Protein AF-A0A2P4Y2E0-F1 (afdb_monomer_lite)

Radius of gyration: 13.83 Å; chains: 1; bounding box: 38×20×30 Å

Organism: NCBI:txid4796

InterPro domains:
  IPR005301 MOB kinase activator family [PF03637] (1-64)
  IPR036703 MOB kinase activator superfamily [G3DSA:1.20.140.30] (1-69)
  IPR036703 MOB kinase activator superfamily [SSF101152] (1-68)

pLDDT: mean 87.26, std 11.62, range [50.88, 96.75]

Secondary structure (DSSP, 8-state):
---SS---GGGHHHHHHHHHHHHHHHHHHHHH-HHHHHHHHHHH-HHHHHHHHHHHTT-S-GGG--STT--

Structure (mmCIF, N/CA/C/O backbone):
data_AF-A0A2P4Y2E0-F1
#
_entry.id   AF-A0A2P4Y2E0-F1
#
loop_
_atom_site.group_PDB
_atom_site.id
_atom_site.type_symbol
_atom_site.label_atom_id
_atom_site.label_alt_id
_atom_site.label_comp_id
_atom_site.label_asym_id
_atom_site.label_entity_id
_atom_site.label_seq_id
_atom_site.pdbx_PDB_ins_code
_atom_site.Cartn_x
_atom_site.Cartn_y
_atom_site.Cartn_z
_atom_site.occupancy
_atom_site.B_iso_or_equiv
_atom_site.auth_seq_id
_atom_site.auth_comp_id
_atom_site.auth_asym_id
_atom_site.auth_atom_id
_atom_site.pdbx_PDB_model_num
ATOM 1 N N . PHE A 1 1 ? 20.626 -8.784 -0.771 1.00 57.72 1 PHE A N 1
ATOM 2 C CA . PHE A 1 1 ? 21.618 -7.956 -1.483 1.00 57.72 1 PHE A CA 1
ATOM 3 C C . PHE A 1 1 ? 23.006 -8.536 -1.215 1.00 57.72 1 PHE A C 1
ATOM 5 O O . PHE A 1 1 ? 23.347 -8.654 -0.046 1.00 57.72 1 PHE A O 1
ATOM 12 N N . PRO A 1 2 ? 23.742 -8.996 -2.245 1.00 53.84 2 PRO A N 1
ATOM 13 C CA . PRO A 1 2 ? 24.962 -9.805 -2.083 1.00 53.84 2 PRO A CA 1
ATOM 14 C C . PRO A 1 2 ? 26.232 -8.999 -1.753 1.00 53.84 2 PRO A C 1
ATOM 16 O O . PRO A 1 2 ? 27.208 -9.566 -1.279 1.00 53.84 2 PRO A O 1
ATOM 19 N N . SER A 1 3 ? 26.217 -7.681 -1.957 1.00 65.00 3 SER A N 1
ATOM 20 C CA . SER A 1 3 ? 27.304 -6.766 -1.602 1.00 65.00 3 SER A CA 1
ATOM 21 C C . SER A 1 3 ? 26.819 -5.791 -0.525 1.00 65.00 3 SER A C 1
ATOM 23 O O . SER A 1 3 ? 25.700 -5.282 -0.606 1.00 65.00 3 SER A O 1
ATOM 25 N N . ARG A 1 4 ? 27.656 -5.537 0.491 1.00 64.56 4 ARG A N 1
ATOM 26 C CA . ARG A 1 4 ? 27.423 -4.506 1.525 1.00 64.56 4 ARG A CA 1
ATOM 27 C C . ARG A 1 4 ? 27.792 -3.094 1.055 1.00 64.56 4 ARG A C 1
ATOM 29 O O . ARG A 1 4 ? 27.531 -2.138 1.772 1.00 64.56 4 ARG A O 1
ATOM 36 N N . VAL A 1 5 ? 28.417 -2.978 -0.117 1.00 68.44 5 VAL A N 1
ATOM 37 C CA . VAL A 1 5 ? 29.073 -1.752 -0.604 1.00 68.44 5 VAL A CA 1
ATOM 38 C C . VAL A 1 5 ? 28.494 -1.253 -1.929 1.00 68.44 5 VAL A C 1
ATOM 40 O O . VAL A 1 5 ? 28.689 -0.099 -2.288 1.00 68.44 5 VAL A O 1
ATOM 43 N N . SER A 1 6 ? 27.772 -2.097 -2.665 1.00 63.03 6 SER A N 1
ATOM 44 C CA . SER A 1 6 ? 27.232 -1.767 -3.983 1.00 63.03 6 SER A CA 1
ATOM 45 C C . SER A 1 6 ? 25.935 -2.521 -4.264 1.00 63.03 6 SER A C 1
ATOM 47 O O . SER A 1 6 ? 25.815 -3.726 -4.041 1.00 63.03 6 SER A O 1
ATOM 49 N N . ILE A 1 7 ? 24.947 -1.794 -4.777 1.00 72.31 7 ILE A N 1
ATOM 50 C CA . ILE A 1 7 ? 23.667 -2.343 -5.220 1.00 72.31 7 ILE A CA 1
ATOM 51 C C . ILE A 1 7 ? 23.658 -2.245 -6.742 1.00 72.31 7 ILE A C 1
ATOM 53 O O . ILE A 1 7 ? 23.837 -1.160 -7.291 1.00 72.31 7 ILE A O 1
ATOM 57 N N . SER A 1 8 ? 23.491 -3.376 -7.431 1.00 72.62 8 SER A N 1
ATOM 58 C CA . SER A 1 8 ? 23.378 -3.369 -8.890 1.00 72.62 8 SER A CA 1
ATOM 59 C C . SER A 1 8 ? 22.081 -2.679 -9.317 1.00 72.62 8 SER A C 1
ATOM 61 O O . SER A 1 8 ? 21.060 -2.777 -8.635 1.00 72.62 8 SER A O 1
ATOM 63 N N . SER A 1 9 ? 22.096 -2.003 -10.465 1.00 69.12 9 SER A N 1
ATOM 64 C CA . SER A 1 9 ? 20.926 -1.306 -11.020 1.00 69.12 9 SER A CA 1
ATOM 65 C C . SER A 1 9 ? 19.703 -2.221 -11.159 1.00 69.12 9 SER A C 1
ATOM 67 O O . SER A 1 9 ? 18.596 -1.815 -10.816 1.00 69.12 9 SER A O 1
ATOM 69 N N . ASN A 1 10 ? 19.896 -3.489 -11.536 1.00 71.94 10 ASN A N 1
ATOM 70 C CA . ASN A 1 10 ? 18.823 -4.493 -11.607 1.00 71.94 10 ASN A CA 1
ATOM 71 C C . ASN A 1 10 ? 18.200 -4.818 -10.240 1.00 71.94 10 ASN A C 1
ATOM 73 O O . ASN A 1 10 ? 17.037 -5.210 -10.162 1.00 71.94 10 ASN A O 1
ATOM 77 N N . ALA A 1 11 ? 18.938 -4.635 -9.143 1.00 74.00 11 ALA A N 1
ATOM 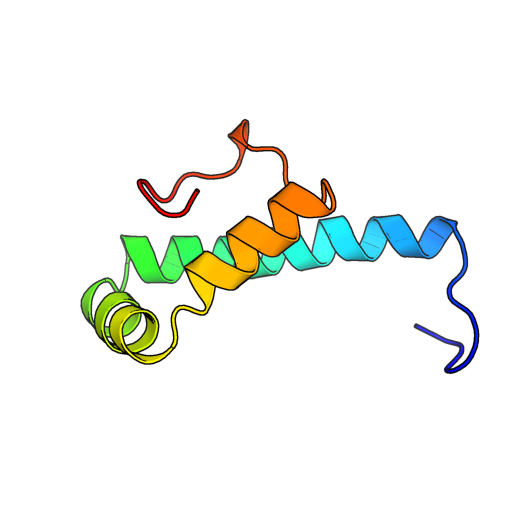78 C CA . ALA A 1 11 ? 18.422 -4.921 -7.813 1.00 74.00 11 ALA A CA 1
ATOM 79 C C . ALA A 1 11 ? 17.401 -3.876 -7.324 1.00 74.00 11 ALA A C 1
ATOM 81 O O . ALA A 1 11 ? 16.673 -4.133 -6.364 1.00 74.00 11 ALA A O 1
ATOM 82 N N . THR A 1 12 ? 17.291 -2.727 -8.003 1.00 76.75 12 THR A N 1
ATOM 83 C CA . THR A 1 12 ? 16.306 -1.685 -7.671 1.00 76.75 12 THR A CA 1
ATOM 84 C C . THR A 1 12 ? 14.860 -2.159 -7.837 1.00 76.75 12 THR A C 1
ATOM 86 O O . THR A 1 12 ? 13.982 -1.755 -7.074 1.00 76.75 12 THR A O 1
ATOM 89 N N . GLN A 1 13 ? 14.608 -3.100 -8.752 1.00 79.06 13 GLN A N 1
ATOM 90 C CA . GLN A 1 13 ? 13.287 -3.708 -8.941 1.00 79.06 13 GLN A CA 1
ATOM 91 C C . GLN A 1 13 ? 12.815 -4.488 -7.703 1.00 79.06 13 GLN A C 1
ATOM 93 O O . GLN A 1 13 ? 11.612 -4.553 -7.426 1.00 79.06 13 GLN A O 1
ATOM 98 N N . TYR A 1 14 ? 13.745 -5.040 -6.910 1.00 85.50 14 TYR A N 1
ATOM 99 C CA . TYR A 1 14 ? 13.396 -5.723 -5.665 1.00 85.50 14 TYR A CA 1
ATOM 100 C C . TYR A 1 14 ? 12.826 -4.760 -4.627 1.00 85.50 14 TYR A C 1
ATOM 102 O O . TYR A 1 14 ? 11.942 -5.170 -3.879 1.00 85.50 14 TYR A O 1
ATOM 110 N N . PHE A 1 15 ? 13.244 -3.489 -4.610 1.00 88.69 15 PHE A N 1
ATOM 111 C CA . PHE A 1 15 ? 12.675 -2.505 -3.687 1.00 88.69 15 PHE A CA 1
ATOM 112 C C . PHE A 1 15 ? 11.190 -2.304 -3.937 1.00 88.69 15 PHE A C 1
ATOM 114 O O . PHE A 1 15 ? 10.410 -2.383 -2.998 1.00 88.69 15 PHE A O 1
ATOM 121 N N . GLN A 1 16 ? 10.771 -2.159 -5.194 1.00 91.50 16 GLN A N 1
ATOM 122 C CA . GLN A 1 16 ? 9.348 -2.022 -5.493 1.00 91.50 16 GLN A CA 1
ATOM 123 C C . GLN A 1 16 ? 8.558 -3.281 -5.100 1.00 91.50 16 GLN A C 1
ATOM 125 O O . GLN A 1 16 ? 7.461 -3.193 -4.553 1.00 91.50 16 GLN A O 1
ATOM 130 N N . SER A 1 17 ? 9.118 -4.471 -5.355 1.00 91.56 17 SER A N 1
ATOM 131 C CA . SER A 1 17 ? 8.490 -5.743 -4.973 1.00 91.56 17 SER A CA 1
ATOM 132 C C . SER A 1 17 ? 8.311 -5.859 -3.456 1.00 91.56 17 SER A C 1
ATOM 134 O O . SER A 1 17 ? 7.225 -6.198 -2.983 1.00 91.56 17 SER A O 1
ATOM 136 N N . VAL A 1 18 ? 9.354 -5.526 -2.692 1.00 93.44 18 VAL A N 1
ATOM 137 C CA . VAL A 1 18 ? 9.332 -5.534 -1.225 1.00 93.44 18 VAL A CA 1
ATOM 138 C C . VAL A 1 18 ? 8.367 -4.477 -0.696 1.00 93.44 18 VAL A C 1
ATOM 140 O O . VAL A 1 18 ? 7.505 -4.815 0.111 1.00 93.44 18 VAL A O 1
ATOM 143 N N . SER A 1 19 ? 8.431 -3.241 -1.195 1.00 94.62 19 SER A N 1
ATOM 144 C CA . SER A 1 19 ? 7.540 -2.163 -0.766 1.00 94.62 19 SER A CA 1
ATOM 145 C C . SER A 1 19 ? 6.070 -2.518 -0.984 1.00 94.62 19 SER A C 1
ATOM 147 O O . SER A 1 19 ? 5.266 -2.370 -0.068 1.00 94.62 19 SER A O 1
ATOM 149 N N . ARG A 1 20 ? 5.707 -3.085 -2.143 1.00 94.44 20 ARG A N 1
ATOM 150 C CA . ARG A 1 20 ? 4.333 -3.558 -2.391 1.00 94.44 20 ARG A CA 1
ATOM 151 C C . ARG A 1 20 ? 3.902 -4.650 -1.410 1.00 94.44 20 ARG A C 1
ATOM 153 O O . ARG A 1 20 ? 2.758 -4.651 -0.967 1.00 94.44 20 ARG A O 1
ATOM 160 N N . ARG A 1 21 ? 4.793 -5.584 -1.055 1.00 95.38 21 ARG A N 1
ATOM 161 C CA . ARG A 1 21 ? 4.491 -6.636 -0.066 1.00 95.38 21 ARG A CA 1
ATOM 162 C C . ARG A 1 21 ? 4.288 -6.058 1.332 1.00 95.38 21 ARG A C 1
ATOM 164 O O . ARG A 1 21 ? 3.331 -6.451 1.986 1.00 95.38 21 ARG A O 1
ATOM 171 N N . LEU A 1 22 ? 5.127 -5.111 1.751 1.00 95.44 22 LEU A N 1
ATOM 172 C CA . LEU A 1 22 ? 4.967 -4.404 3.024 1.00 95.44 22 LEU A CA 1
ATOM 173 C C . LEU A 1 22 ? 3.644 -3.629 3.066 1.00 95.44 22 LEU A C 1
ATOM 175 O O . LEU A 1 22 ? 2.897 -3.749 4.031 1.00 95.44 22 LEU A O 1
ATOM 179 N N . TYR A 1 23 ? 3.291 -2.928 1.984 1.00 95.62 23 TYR A N 1
ATOM 180 C CA . TYR A 1 23 ? 2.020 -2.205 1.906 1.00 95.62 23 TYR A CA 1
ATOM 181 C C . TYR A 1 23 ? 0.791 -3.110 2.038 1.00 95.62 23 TYR A C 1
ATOM 183 O O . TYR A 1 23 ? -0.194 -2.737 2.673 1.00 95.62 23 TYR A O 1
ATOM 191 N N . ARG A 1 24 ? 0.851 -4.333 1.500 1.00 95.50 24 ARG A N 1
ATOM 192 C CA . ARG A 1 24 ? -0.228 -5.316 1.673 1.00 95.50 24 ARG A CA 1
ATOM 193 C C . ARG A 1 24 ? -0.418 -5.735 3.128 1.00 95.50 24 ARG A C 1
ATOM 195 O O . ARG A 1 24 ? -1.553 -5.999 3.506 1.00 95.50 24 ARG A O 1
ATOM 202 N N . ILE A 1 25 ? 0.650 -5.782 3.928 1.00 95.00 25 ILE A N 1
ATOM 203 C CA . ILE A 1 25 ? 0.549 -6.069 5.367 1.00 95.00 25 ILE A CA 1
ATOM 204 C C . ILE A 1 25 ? -0.203 -4.928 6.053 1.00 95.00 25 ILE A C 1
ATOM 206 O O . ILE A 1 25 ? -1.181 -5.202 6.737 1.00 95.00 25 ILE A O 1
ATOM 210 N N . PHE A 1 26 ? 0.178 -3.672 5.789 1.00 94.69 26 PHE A N 1
ATOM 211 C CA . PHE A 1 26 ? -0.545 -2.505 6.309 1.00 94.69 26 PHE A CA 1
ATOM 212 C C . PHE A 1 26 ? -2.014 -2.486 5.881 1.00 94.69 26 PHE A C 1
ATOM 214 O O . PHE A 1 26 ? -2.892 -2.229 6.692 1.00 94.69 26 PHE A O 1
ATOM 221 N N . SER A 1 27 ? -2.296 -2.797 4.615 1.00 94.81 27 SER A N 1
ATOM 222 C CA . SER A 1 27 ? -3.674 -2.829 4.113 1.00 94.81 27 SER A CA 1
ATOM 223 C C . SER A 1 27 ? -4.487 -3.926 4.794 1.00 94.81 27 SER A C 1
ATOM 225 O O . SER A 1 27 ? -5.625 -3.708 5.191 1.00 94.81 27 SER A O 1
ATOM 227 N N . HIS A 1 28 ? -3.898 -5.109 4.965 1.00 96.00 28 HIS A N 1
AT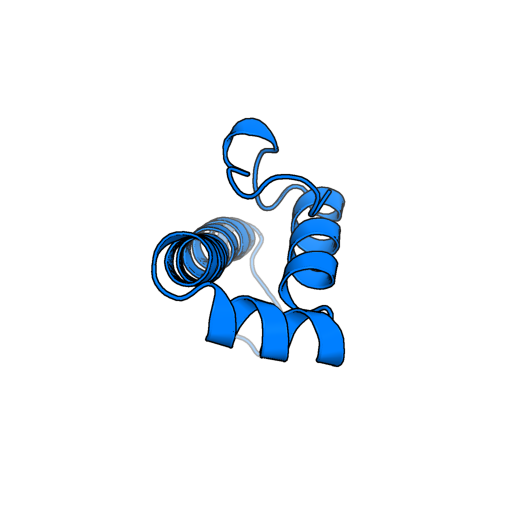OM 228 C CA . HIS A 1 28 ? -4.556 -6.215 5.645 1.00 96.00 28 HIS A CA 1
ATOM 229 C C . HIS A 1 28 ? -4.864 -5.878 7.107 1.00 96.00 28 HIS A C 1
ATOM 231 O O . HIS A 1 28 ? -5.991 -6.088 7.550 1.00 96.00 28 HIS A O 1
ATOM 237 N N . THR A 1 29 ? -3.900 -5.321 7.844 1.00 95.12 29 THR A N 1
ATOM 238 C CA . THR A 1 29 ? -4.124 -4.927 9.238 1.00 95.12 29 THR A CA 1
ATOM 239 C C . THR A 1 29 ? -5.124 -3.783 9.348 1.00 95.12 29 THR A C 1
ATOM 241 O O . THR A 1 29 ? -5.973 -3.838 10.225 1.00 95.12 29 THR A O 1
ATOM 244 N N . TYR A 1 30 ? -5.124 -2.820 8.426 1.00 95.19 30 TYR A N 1
ATOM 245 C CA . TYR A 1 30 ? -6.131 -1.758 8.389 1.00 95.19 30 TYR A CA 1
ATOM 246 C C . TYR A 1 30 ? -7.564 -2.301 8.234 1.00 95.19 30 TYR A C 1
ATOM 248 O O . TYR A 1 30 ? -8.446 -1.925 9.000 1.00 95.19 30 TYR A O 1
ATOM 256 N N . PHE A 1 31 ? -7.806 -3.212 7.280 1.00 95.31 31 PHE A N 1
ATOM 257 C CA . PHE A 1 31 ? -9.164 -3.708 6.999 1.00 95.31 31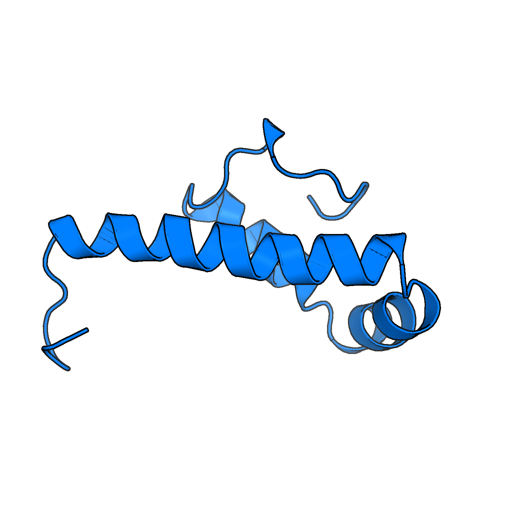 PHE A CA 1
ATOM 258 C C . PHE A 1 31 ? -9.640 -4.825 7.936 1.00 95.31 31 PHE A C 1
ATOM 260 O O . PHE A 1 31 ? -10.841 -4.943 8.166 1.00 95.31 31 PHE A O 1
ATOM 267 N N . HIS A 1 32 ? -8.736 -5.658 8.459 1.00 96.75 32 HIS A N 1
ATOM 268 C CA . HIS A 1 32 ? -9.105 -6.820 9.279 1.00 96.75 32 HIS A CA 1
ATOM 269 C C . HIS A 1 32 ? -8.774 -6.666 10.768 1.00 96.75 32 HIS A C 1
ATOM 271 O O . HIS A 1 32 ? -9.362 -7.366 11.590 1.00 96.75 32 HIS A O 1
ATOM 277 N N . HIS A 1 33 ? -7.864 -5.757 11.128 1.00 95.62 33 HIS A N 1
ATOM 278 C CA . HIS A 1 33 ? -7.410 -5.528 12.504 1.00 95.62 33 HIS A CA 1
ATOM 279 C C . HIS A 1 33 ? -7.318 -4.021 12.836 1.00 95.62 33 HIS A C 1
ATOM 281 O O . HIS A 1 33 ? -6.256 -3.550 13.259 1.00 95.62 33 HIS A O 1
ATOM 287 N N . PRO A 1 34 ? -8.407 -3.247 12.646 1.00 93.00 34 PRO A N 1
ATOM 288 C CA . PRO A 1 34 ? -8.371 -1.786 12.700 1.00 93.00 34 PRO A CA 1
ATOM 289 C C . PRO A 1 34 ? -7.949 -1.232 14.065 1.00 93.00 34 PRO A C 1
ATOM 291 O O . PRO A 1 34 ? -7.275 -0.211 14.109 1.00 93.00 34 PRO A O 1
ATOM 294 N N . GLU A 1 35 ? -8.292 -1.900 15.169 1.00 94.56 35 GLU A N 1
ATOM 295 C CA . GLU A 1 35 ? -7.915 -1.454 16.520 1.00 94.56 35 GLU A CA 1
ATOM 296 C C . GLU A 1 35 ? -6.397 -1.490 16.723 1.00 94.56 35 GLU A C 1
ATOM 298 O O . GLU A 1 35 ? -5.797 -0.487 17.102 1.00 94.56 35 GLU A O 1
ATOM 303 N N . VAL A 1 36 ? -5.765 -2.615 16.370 1.00 94.00 36 VAL A N 1
ATOM 304 C CA . VAL A 1 36 ? -4.308 -2.792 16.464 1.00 94.00 36 VAL A CA 1
ATOM 305 C C . VAL A 1 36 ? -3.588 -1.857 15.497 1.00 94.00 36 VAL A C 1
ATOM 307 O O . VAL A 1 36 ? -2.575 -1.256 15.851 1.00 94.00 36 VAL A O 1
ATOM 310 N N . PHE A 1 37 ? -4.110 -1.717 14.272 1.00 93.81 37 PHE A N 1
ATOM 311 C CA . PHE A 1 37 ? -3.557 -0.776 13.303 1.00 93.81 37 PHE A CA 1
ATOM 312 C C . PHE A 1 37 ? -3.607 0.652 13.845 1.00 93.81 37 PHE A C 1
ATOM 314 O O . PHE A 1 37 ? -2.595 1.344 13.811 1.00 93.81 37 PHE A O 1
ATOM 321 N N . LYS A 1 38 ? -4.760 1.080 14.370 1.00 92.81 38 LYS A N 1
ATOM 322 C CA . LYS A 1 38 ? -4.964 2.433 14.882 1.00 92.81 38 LYS A CA 1
ATOM 323 C C . LYS A 1 38 ? -4.073 2.729 16.081 1.00 92.81 38 LYS A C 1
ATOM 325 O O . LYS A 1 38 ? -3.389 3.743 16.070 1.00 92.81 38 LYS A O 1
ATOM 330 N N . GLU A 1 39 ? -4.031 1.843 17.073 1.00 95.12 39 GLU A N 1
ATOM 331 C CA . GLU A 1 39 ? -3.165 2.010 18.245 1.00 95.12 39 GLU A CA 1
ATOM 332 C C . GLU A 1 39 ? -1.697 2.168 17.829 1.00 95.12 39 GLU A C 1
ATOM 334 O O . GLU A 1 39 ? -0.988 3.053 18.308 1.00 95.12 39 GLU A O 1
ATOM 339 N N . PHE A 1 40 ? -1.231 1.337 16.898 1.00 93.81 40 PHE A N 1
ATOM 340 C CA . PHE A 1 40 ? 0.147 1.403 16.437 1.00 93.81 40 PHE A CA 1
ATOM 341 C C . PHE A 1 40 ? 0.422 2.648 15.580 1.00 93.81 40 PHE A C 1
ATOM 343 O O . PHE A 1 40 ? 1.480 3.271 15.714 1.00 93.81 40 PHE A O 1
ATOM 350 N N . GLU A 1 41 ? -0.503 3.017 14.696 1.00 93.88 41 GLU A N 1
ATOM 351 C CA . GLU A 1 41 ? -0.342 4.151 13.787 1.00 93.88 41 GLU A CA 1
ATOM 352 C C . GLU A 1 41 ? -0.423 5.490 14.525 1.00 93.88 41 GLU A C 1
ATOM 354 O O . GLU A 1 41 ? 0.430 6.341 14.289 1.00 93.88 41 GLU A O 1
ATOM 359 N N . ASP A 1 42 ? -1.342 5.646 15.483 1.00 93.06 42 ASP A N 1
ATOM 360 C CA . ASP A 1 42 ? -1.492 6.870 16.285 1.00 93.06 42 ASP A CA 1
ATOM 361 C C . ASP A 1 42 ? -0.223 7.164 17.119 1.00 93.06 42 ASP A C 1
ATOM 363 O O . ASP A 1 42 ? 0.105 8.322 17.390 1.00 93.06 42 ASP A O 1
ATOM 367 N N . ASN A 1 43 ? 0.532 6.121 17.488 1.00 93.62 43 ASN A N 1
ATOM 368 C CA . ASN A 1 43 ? 1.784 6.246 18.238 1.00 93.62 43 ASN A CA 1
ATOM 369 C C . ASN A 1 43 ? 3.027 6.393 17.347 1.00 93.62 43 ASN A C 1
ATOM 371 O O . ASN A 1 43 ? 3.966 7.111 17.695 1.00 93.62 43 ASN A O 1
ATOM 375 N N . SER A 1 44 ? 3.086 5.670 16.225 1.00 93.56 44 SER A N 1
ATOM 376 C CA . SER A 1 44 ? 4.321 5.515 15.445 1.00 93.56 44 SER A CA 1
ATOM 377 C C . SER A 1 44 ? 4.308 6.204 14.083 1.00 93.56 44 SER A C 1
ATOM 379 O O . SER A 1 44 ? 5.388 6.441 13.531 1.00 93.56 44 SER A O 1
ATOM 381 N N . TYR A 1 45 ? 3.137 6.502 13.515 1.00 93.00 45 TYR A N 1
ATOM 382 C CA . TYR A 1 45 ? 2.970 7.018 12.152 1.00 93.00 45 TYR A CA 1
ATOM 383 C C . TYR A 1 45 ? 3.761 6.200 11.112 1.00 93.00 45 TYR A C 1
ATOM 385 O O . TYR A 1 45 ? 4.433 6.755 10.233 1.00 93.00 45 TYR A O 1
ATOM 393 N N . LEU A 1 46 ? 3.838 4.876 11.285 1.00 92.94 46 LEU A N 1
ATOM 394 C CA . LEU A 1 46 ? 4.697 4.025 10.464 1.00 92.94 46 LEU A CA 1
ATOM 395 C C . LEU A 1 46 ? 4.142 3.888 9.049 1.00 92.94 46 LEU A C 1
ATOM 397 O O . LEU A 1 46 ? 4.900 4.048 8.090 1.00 92.94 46 LEU A O 1
ATOM 401 N N . CYS A 1 47 ? 2.852 3.582 8.916 1.00 93.50 47 CYS A N 1
ATOM 402 C CA . CYS A 1 47 ? 2.204 3.419 7.625 1.00 93.50 47 CYS A CA 1
ATOM 403 C C . CYS A 1 47 ? 2.258 4.732 6.840 1.00 93.50 47 CYS A C 1
ATOM 405 O O . CYS A 1 47 ? 2.677 4.732 5.684 1.00 93.50 47 CYS A O 1
ATOM 407 N N . HIS A 1 48 ? 1.966 5.855 7.496 1.00 93.00 48 HIS A N 1
ATOM 408 C CA . HIS A 1 48 ? 2.030 7.190 6.912 1.00 93.00 48 HIS A CA 1
ATOM 409 C C . HIS A 1 48 ? 3.430 7.540 6.398 1.00 93.00 48 HIS A C 1
ATOM 411 O O . HIS A 1 48 ? 3.613 7.870 5.223 1.00 93.00 48 HIS A O 1
ATOM 417 N N . ARG A 1 49 ? 4.466 7.377 7.231 1.00 93.75 49 ARG A N 1
ATOM 418 C CA . ARG A 1 49 ? 5.856 7.616 6.803 1.00 93.75 49 ARG A CA 1
ATOM 419 C C . ARG A 1 49 ? 6.284 6.670 5.685 1.00 93.75 49 ARG A C 1
ATOM 421 O O . ARG A 1 49 ? 7.009 7.080 4.779 1.00 93.75 49 ARG A O 1
ATOM 428 N N . PHE A 1 50 ? 5.839 5.417 5.734 1.00 94.94 50 PHE A N 1
ATOM 429 C CA . PHE A 1 50 ? 6.137 4.436 4.701 1.00 94.94 50 PHE A CA 1
ATOM 430 C C . PHE A 1 50 ? 5.484 4.794 3.363 1.00 94.94 50 PHE A C 1
ATOM 432 O O . PHE A 1 50 ? 6.157 4.721 2.336 1.00 94.94 50 PHE A O 1
ATOM 439 N N . VAL A 1 51 ? 4.211 5.195 3.351 1.00 93.94 51 VAL A N 1
ATOM 440 C CA . VAL A 1 51 ? 3.508 5.608 2.127 1.00 93.94 51 VAL A CA 1
ATOM 441 C C . VAL A 1 51 ? 4.153 6.858 1.542 1.00 93.94 51 VAL A C 1
ATOM 443 O O . VAL A 1 51 ? 4.462 6.861 0.351 1.00 93.94 51 VAL A O 1
ATOM 446 N N . TYR A 1 52 ? 4.466 7.860 2.368 1.00 93.31 52 TYR A N 1
ATOM 447 C CA . TYR A 1 52 ? 5.196 9.048 1.925 1.00 93.31 52 TYR A CA 1
ATOM 448 C C . TYR A 1 52 ? 6.536 8.681 1.269 1.00 93.31 52 TYR A C 1
ATOM 450 O O . TYR A 1 52 ? 6.823 9.094 0.145 1.00 93.31 52 TYR A O 1
ATOM 458 N N . PHE A 1 53 ? 7.335 7.833 1.926 1.00 94.00 53 PHE A N 1
ATOM 459 C CA . PHE A 1 53 ? 8.591 7.319 1.376 1.00 94.00 53 PHE A CA 1
ATOM 460 C C . PHE A 1 53 ? 8.376 6.560 0.056 1.00 94.00 53 PHE A C 1
ATOM 462 O O . PHE A 1 53 ? 9.084 6.786 -0.926 1.00 94.00 53 PHE A O 1
ATOM 469 N N . ALA A 1 54 ? 7.381 5.674 0.007 1.00 93.88 54 ALA A N 1
ATOM 470 C CA . ALA A 1 54 ? 7.089 4.863 -1.166 1.00 93.88 54 ALA A CA 1
ATOM 471 C C . ALA A 1 54 ? 6.650 5.712 -2.364 1.00 93.88 54 ALA A C 1
ATOM 473 O O . ALA A 1 54 ? 7.026 5.396 -3.493 1.00 93.88 54 ALA A O 1
ATOM 474 N N . LEU A 1 55 ? 5.898 6.787 -2.132 1.00 92.38 55 LEU A N 1
ATOM 475 C CA . LEU A 1 55 ? 5.492 7.730 -3.169 1.00 92.38 55 LEU A CA 1
ATOM 476 C C . LEU A 1 55 ? 6.656 8.606 -3.629 1.00 92.38 55 LEU A C 1
ATOM 478 O O . LEU A 1 55 ? 6.858 8.746 -4.833 1.00 92.38 55 LEU A O 1
ATOM 482 N N . HIS A 1 56 ? 7.454 9.130 -2.696 1.00 93.31 56 HIS A N 1
ATOM 483 C CA . HIS A 1 56 ? 8.603 9.983 -3.001 1.00 93.31 56 HIS A CA 1
ATOM 484 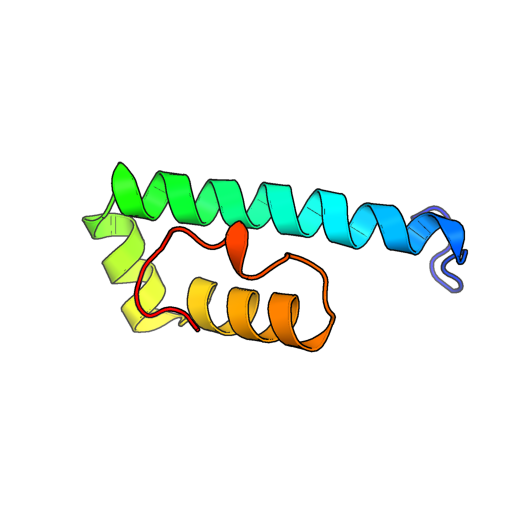C C . HIS A 1 56 ? 9.629 9.287 -3.910 1.00 93.31 56 HIS A C 1
ATOM 486 O O . HIS A 1 56 ? 10.195 9.906 -4.807 1.00 93.31 56 HIS A O 1
ATOM 492 N N . PHE A 1 57 ? 9.842 7.983 -3.716 1.00 92.56 57 PHE A N 1
ATOM 493 C CA . PHE A 1 57 ? 10.764 7.180 -4.527 1.00 92.56 57 PHE A CA 1
ATOM 494 C C . PHE A 1 57 ? 10.072 6.348 -5.620 1.00 92.56 57 PHE A C 1
ATOM 496 O O . PHE A 1 57 ? 10.695 5.447 -6.185 1.00 92.56 57 PHE A O 1
ATOM 503 N N . CYS A 1 58 ? 8.796 6.618 -5.924 1.00 91.94 58 CYS A N 1
ATOM 504 C CA . CYS A 1 58 ? 8.018 5.912 -6.951 1.00 91.94 58 CYS A CA 1
ATOM 505 C C . CYS A 1 58 ? 8.042 4.373 -6.805 1.00 91.94 58 CYS A C 1
ATOM 507 O O . CYS A 1 58 ? 8.047 3.634 -7.791 1.00 91.94 58 CYS A O 1
ATOM 509 N N . LEU A 1 59 ? 8.072 3.868 -5.568 1.00 93.06 59 LEU A N 1
ATOM 510 C CA . LEU A 1 59 ? 8.157 2.436 -5.262 1.00 93.06 59 LEU A CA 1
ATOM 511 C C . LEU A 1 59 ? 6.805 1.730 -5.398 1.00 93.06 59 LEU A C 1
ATOM 513 O O . LEU A 1 59 ? 6.755 0.529 -5.683 1.00 93.06 59 LEU A O 1
ATOM 517 N N . ILE A 1 60 ? 5.714 2.467 -5.179 1.00 92.38 60 ILE A N 1
ATOM 518 C CA . ILE A 1 60 ? 4.339 1.980 -5.292 1.00 92.38 60 ILE A CA 1
ATOM 519 C C . ILE A 1 60 ? 3.513 3.031 -6.052 1.00 92.38 60 ILE A C 1
ATOM 521 O O . ILE A 1 60 ? 3.504 4.194 -5.651 1.00 92.38 60 ILE A O 1
ATOM 525 N N . PRO A 1 61 ? 2.811 2.656 -7.136 1.00 90.50 61 PRO A N 1
ATOM 526 C CA . PRO A 1 61 ? 1.868 3.544 -7.807 1.00 90.50 61 PRO A CA 1
ATOM 527 C C . PRO A 1 61 ? 0.725 3.960 -6.875 1.00 90.50 61 PRO A C 1
ATOM 529 O O . PRO A 1 61 ? 0.169 3.114 -6.175 1.00 90.50 61 PRO A O 1
ATOM 532 N N . LYS A 1 62 ? 0.305 5.231 -6.939 1.00 88.94 62 LYS A N 1
ATOM 533 C CA . LYS A 1 62 ? -0.836 5.750 -6.158 1.00 88.94 62 LYS A CA 1
ATOM 534 C C . LYS A 1 62 ? -2.117 4.930 -6.345 1.00 88.94 62 LYS A C 1
ATOM 536 O O . LYS A 1 62 ? -2.858 4.751 -5.393 1.00 88.94 62 LYS A O 1
ATOM 541 N N . SER A 1 63 ? -2.343 4.374 -7.536 1.00 89.81 63 SER A N 1
ATOM 542 C CA . SER A 1 63 ? -3.507 3.529 -7.841 1.00 89.81 63 SER A CA 1
ATOM 543 C C . SER A 1 63 ? -3.566 2.218 -7.050 1.00 89.81 63 SER A C 1
ATOM 545 O O . SER A 1 63 ? -4.611 1.578 -7.025 1.00 89.81 63 SER A O 1
ATOM 547 N N . LEU A 1 64 ? -2.455 1.786 -6.445 1.00 90.19 64 LEU A N 1
ATOM 548 C CA . LEU A 1 64 ? -2.406 0.596 -5.594 1.00 90.19 64 LEU A CA 1
ATOM 549 C C . LEU A 1 64 ? -2.572 0.928 -4.107 1.00 90.19 64 LEU A C 1
ATOM 551 O O . LEU A 1 64 ? -2.607 0.004 -3.293 1.00 90.19 64 LEU A O 1
ATOM 555 N N . LEU A 1 65 ? -2.642 2.213 -3.746 1.00 92.31 65 LEU A N 1
ATOM 556 C CA . LEU A 1 65 ? -2.902 2.640 -2.379 1.00 92.31 65 LEU A CA 1
ATOM 557 C C . LEU A 1 65 ? -4.410 2.611 -2.133 1.00 92.31 65 LEU A C 1
ATOM 559 O O . LEU A 1 65 ? -5.158 3.373 -2.737 1.00 92.31 65 LEU A O 1
ATOM 563 N N . ILE A 1 66 ? -4.843 1.690 -1.278 1.00 93.75 66 ILE A N 1
ATOM 564 C CA . ILE A 1 66 ? -6.260 1.426 -0.995 1.00 93.75 66 ILE A CA 1
ATOM 565 C C . ILE A 1 66 ? -6.682 1.877 0.402 1.00 93.75 66 ILE A C 1
ATOM 567 O O . ILE A 1 66 ? -7.874 1.943 0.682 1.00 93.75 66 ILE A O 1
ATOM 571 N N . ILE A 1 67 ? -5.718 2.171 1.278 1.00 89.69 67 ILE A N 1
ATOM 572 C CA . ILE A 1 67 ? -6.003 2.747 2.589 1.00 89.69 67 ILE A CA 1
ATOM 573 C C . ILE A 1 67 ? -6.251 4.254 2.398 1.00 89.69 67 ILE A C 1
ATOM 575 O O . ILE A 1 67 ? -5.349 4.935 1.896 1.00 89.69 67 ILE A O 1
ATOM 579 N N . PRO A 1 68 ? -7.443 4.770 2.746 1.00 80.88 68 PRO A N 1
ATOM 580 C CA . PRO A 1 68 ? -7.763 6.189 2.607 1.00 80.88 68 PRO A CA 1
ATOM 581 C C . PRO A 1 68 ? -6.951 7.045 3.595 1.00 80.88 68 PRO A C 1
ATOM 583 O O . PRO A 1 68 ? -6.590 6.573 4.669 1.00 80.88 68 PRO A O 1
ATOM 586 N N . ASP A 1 69 ? -6.667 8.297 3.219 1.00 68.94 69 ASP A N 1
ATOM 587 C CA . ASP A 1 69 ? -6.065 9.340 4.076 1.00 68.94 69 ASP A CA 1
ATOM 588 C C . ASP A 1 69 ? -4.620 9.113 4.585 1.00 68.94 69 ASP A C 1
ATOM 590 O O . ASP A 1 69 ? -4.199 9.733 5.557 1.00 68.94 69 ASP A O 1
ATOM 594 N N . ILE A 1 70 ? -3.817 8.269 3.921 1.00 67.75 70 ILE A N 1
ATOM 595 C CA . ILE A 1 70 ? -2.393 8.032 4.279 1.00 67.75 70 ILE A CA 1
ATOM 596 C C . ILE A 1 70 ? -1.407 8.7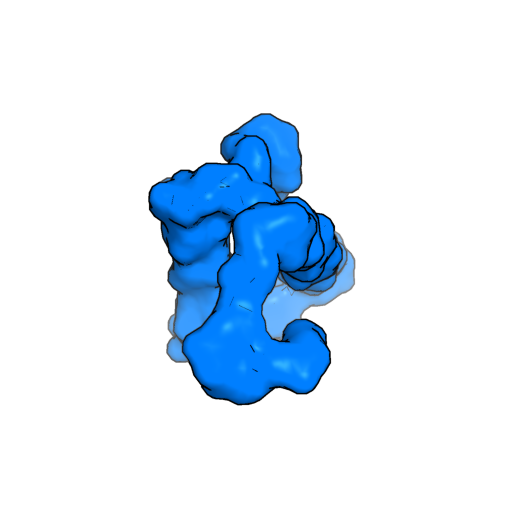30 3.301 1.00 67.75 70 ILE A C 1
ATOM 598 O O . ILE A 1 70 ? -0.201 8.488 3.333 1.00 67.75 70 ILE A O 1
ATOM 602 N N . GLY A 1 71 ? -1.902 9.581 2.395 1.00 50.88 71 GLY A N 1
ATOM 603 C CA . GLY A 1 71 ? -1.124 10.200 1.306 1.00 50.88 71 GLY A CA 1
ATOM 604 C C . GLY A 1 71 ? -1.012 11.714 1.373 1.00 50.88 71 GLY A C 1
ATOM 605 O O . GLY A 1 71 ? -1.960 12.350 1.874 1.00 50.88 71 GLY A O 1
#

Foldseek 3Di:
DPDPPDDDPVCVLVLLV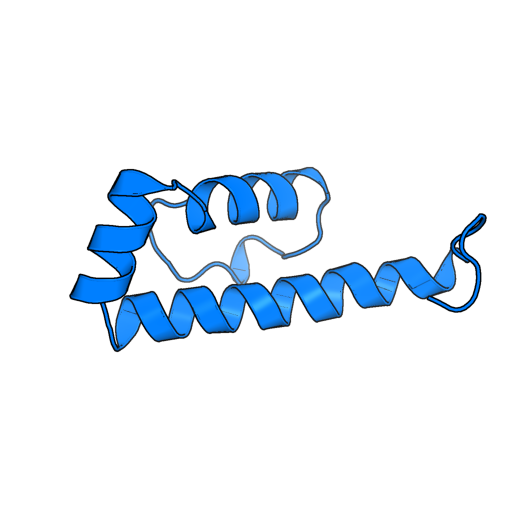VLLVVLVVLVCCVVPVVPVSCVCCVPPVVLLVSVVVCVVVVSDDPVSRPDPPSD

Sequence (71 aa):
FPSRVSISSNATQYFQSVSRRLYRIFSHTYFHHPEVFKEFEDNSYLCHRFVYFALHFCLIPKSLLIIPDIG